Protein AF-A0A925U9H3-F1 (afdb_monomer)

Nearest PDB structures (foldseek):
  5mu3-assembly1_B  TM=4.995E-01  e=1.498E-01  Kluyveromyces lactis NRRL Y-1140
  3zxu-assembly2_D  TM=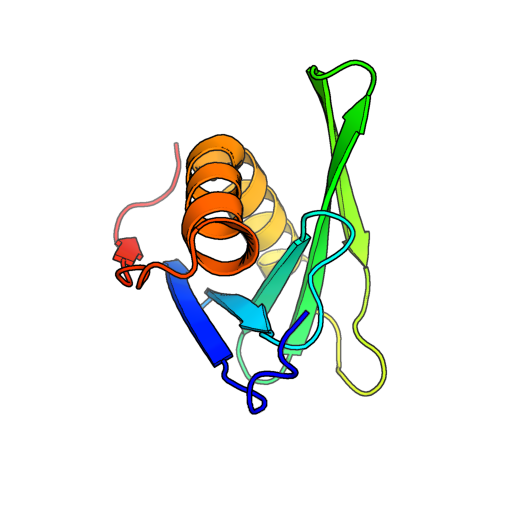4.548E-01  e=7.760E-01  Kluyveromyces lactis NRRL Y-1140
  2vea-assembly1_A-2  TM=4.933E-01  e=2.057E+00  Synechocystis sp. PCC 6803
  3zq5-assembly1_A-2  TM=4.295E-01  e=2.624E+00  Synechocystis sp. PCC 6803
  8jmy-assembly1_B  TM=1.958E-01  e=3.558E+00  Mycobacterium tuberculosis

Structure (mmCIF, N/CA/C/O backbone):
data_AF-A0A925U9H3-F1
#
_entry.id   AF-A0A925U9H3-F1
#
loop_
_atom_site.group_PDB
_atom_site.id
_atom_site.type_symbol
_atom_site.label_atom_id
_atom_site.label_alt_id
_atom_site.label_comp_id
_atom_site.label_asym_id
_atom_site.label_entity_id
_atom_site.label_seq_id
_atom_site.pdbx_PDB_ins_code
_atom_site.Cartn_x
_atom_site.Cartn_y
_atom_site.Cartn_z
_atom_site.occupancy
_atom_site.B_iso_or_equiv
_atom_site.auth_seq_id
_atom_site.auth_comp_id
_atom_site.auth_asym_id
_atom_site.auth_atom_id
_atom_site.pdbx_PDB_model_num
ATOM 1 N N . MET A 1 1 ? -1.424 5.051 -24.061 1.00 51.09 1 MET A N 1
ATOM 2 C CA . MET A 1 1 ? -2.181 4.506 -22.912 1.00 51.09 1 MET A CA 1
ATOM 3 C C . MET A 1 1 ? -3.629 4.943 -23.043 1.00 51.09 1 MET A C 1
ATOM 5 O O . MET A 1 1 ? -3.858 6.130 -23.233 1.00 51.09 1 MET A O 1
ATOM 9 N N . GLN A 1 2 ? -4.592 4.017 -23.007 1.00 49.00 2 GLN A N 1
ATOM 10 C CA . GLN A 1 2 ? -6.014 4.377 -22.974 1.00 49.00 2 GLN A CA 1
ATOM 11 C C . GLN A 1 2 ? -6.346 5.004 -21.619 1.00 49.00 2 GLN A C 1
ATOM 13 O O . GLN A 1 2 ? -6.062 4.419 -20.575 1.00 49.00 2 GLN A O 1
ATOM 18 N N . GLN A 1 3 ? -6.935 6.195 -21.653 1.00 46.34 3 GLN A N 1
ATOM 19 C CA . GLN A 1 3 ? -7.444 6.890 -20.480 1.00 46.34 3 GLN A CA 1
ATOM 20 C C . GLN A 1 3 ? -8.677 6.112 -19.995 1.00 46.34 3 GLN A C 1
ATOM 22 O O . GLN A 1 3 ? -9.741 6.183 -20.604 1.00 46.34 3 GLN A O 1
ATOM 27 N N . ARG A 1 4 ? -8.505 5.262 -18.975 1.00 58.41 4 ARG A N 1
ATOM 28 C CA . ARG A 1 4 ? -9.622 4.540 -18.349 1.00 58.41 4 ARG A CA 1
ATOM 29 C C . ARG A 1 4 ? -10.442 5.533 -17.531 1.00 58.41 4 ARG A C 1
ATOM 31 O O . ARG A 1 4 ? -9.865 6.419 -16.900 1.00 58.41 4 ARG A O 1
ATOM 38 N N . GLU A 1 5 ? -11.762 5.362 -17.496 1.00 57.50 5 GLU A N 1
ATOM 39 C CA . GLU A 1 5 ? -12.594 6.097 -16.543 1.00 57.50 5 GLU A CA 1
ATOM 40 C C . GLU A 1 5 ? -12.078 5.888 -15.109 1.00 57.50 5 GLU A C 1
ATOM 42 O O . GLU A 1 5 ? -11.532 4.828 -14.770 1.00 57.50 5 GLU A O 1
ATOM 47 N N . SER A 1 6 ? -12.217 6.921 -14.276 1.00 63.66 6 SER A N 1
ATOM 48 C CA . SER A 1 6 ? -11.796 6.909 -12.875 1.00 63.66 6 SER A CA 1
ATOM 49 C C . SER A 1 6 ? -12.534 5.803 -12.119 1.00 63.66 6 SER A C 1
ATOM 51 O O . SER A 1 6 ? -13.684 5.967 -11.716 1.00 63.66 6 SER A O 1
ATOM 53 N N . ARG A 1 7 ? -11.868 4.665 -11.919 1.00 73.69 7 ARG A N 1
ATOM 54 C CA . ARG A 1 7 ? -12.389 3.495 -11.216 1.00 73.69 7 ARG A CA 1
ATOM 55 C C . ARG A 1 7 ? -11.536 3.252 -9.983 1.00 73.69 7 ARG A C 1
ATOM 57 O O . ARG A 1 7 ? -10.307 3.260 -10.043 1.00 73.69 7 ARG A O 1
ATOM 64 N N . LEU A 1 8 ? -12.220 3.022 -8.869 1.00 79.38 8 LEU A N 1
ATOM 65 C CA . LEU A 1 8 ? -11.614 2.547 -7.634 1.00 79.38 8 LEU A CA 1
ATOM 66 C C . LEU A 1 8 ? -11.543 1.028 -7.695 1.00 79.38 8 LEU A C 1
ATOM 68 O O . LEU A 1 8 ? -12.571 0.372 -7.874 1.00 79.38 8 LEU A O 1
ATOM 72 N N . LEU A 1 9 ? -10.348 0.474 -7.527 1.00 85.06 9 LEU A N 1
ATOM 73 C CA . LEU A 1 9 ? -10.163 -0.966 -7.397 1.00 85.06 9 LEU A CA 1
ATOM 74 C C . LEU A 1 9 ? -9.713 -1.277 -5.974 1.00 85.06 9 LEU A C 1
ATOM 76 O O . LEU A 1 9 ? -8.520 -1.267 -5.686 1.00 85.06 9 LEU A O 1
ATOM 80 N N . ALA A 1 10 ? -10.675 -1.520 -5.083 1.00 88.06 10 ALA A N 1
ATOM 81 C CA . ALA A 1 10 ? -10.392 -2.063 -3.761 1.00 88.06 10 ALA A CA 1
ATOM 82 C C . ALA A 1 10 ? -10.132 -3.563 -3.886 1.00 88.06 10 ALA A C 1
ATOM 84 O O . ALA A 1 10 ? -10.985 -4.295 -4.386 1.00 88.06 10 ALA A O 1
ATOM 85 N N . PHE A 1 11 ? -8.959 -4.007 -3.447 1.00 87.12 11 PHE A N 1
ATOM 86 C CA . PHE A 1 11 ? -8.536 -5.396 -3.626 1.00 87.12 11 PHE A CA 1
ATOM 87 C C . PHE A 1 11 ? -8.115 -6.078 -2.322 1.00 87.12 11 PHE A C 1
ATOM 89 O O . PHE A 1 11 ? -7.958 -7.295 -2.307 1.00 87.12 11 PHE A O 1
ATOM 96 N N . LEU A 1 12 ? -7.949 -5.329 -1.228 1.00 87.38 12 LEU A N 1
ATOM 97 C CA . LEU A 1 12 ? -7.643 -5.891 0.084 1.00 87.38 12 LEU A CA 1
ATOM 98 C C . LEU A 1 12 ? -8.321 -5.077 1.188 1.00 87.38 12 LEU A C 1
ATOM 100 O O . LEU A 1 12 ? -8.336 -3.846 1.144 1.00 87.38 12 LEU A O 1
ATOM 104 N N . SER A 1 13 ? -8.870 -5.751 2.197 1.00 87.25 13 SER A N 1
ATOM 105 C CA . SER A 1 13 ? -9.340 -5.104 3.427 1.00 87.25 13 SER A CA 1
ATOM 106 C C . SER A 1 13 ? -8.779 -5.778 4.676 1.00 87.25 13 SER A C 1
ATOM 108 O O . SER A 1 13 ? -8.667 -6.999 4.730 1.00 87.25 13 SER A O 1
ATOM 110 N N . TYR A 1 14 ? -8.427 -4.975 5.682 1.00 89.56 14 TYR A N 1
ATOM 111 C CA . TYR A 1 14 ? -7.843 -5.424 6.947 1.00 89.56 14 TYR A CA 1
ATOM 112 C C . TYR A 1 14 ? -8.416 -4.608 8.110 1.00 89.56 14 TYR A C 1
ATOM 114 O O . TYR A 1 14 ? -8.096 -3.431 8.267 1.00 89.56 14 TYR A O 1
ATOM 122 N N . PHE A 1 15 ? -9.292 -5.209 8.923 1.00 87.81 15 PHE A N 1
ATOM 123 C CA . PHE A 1 15 ? -9.936 -4.547 10.076 1.00 87.81 15 PHE A CA 1
ATOM 124 C C . PHE A 1 15 ? -10.522 -3.150 9.757 1.00 87.81 15 PHE A C 1
ATOM 126 O O . PHE A 1 15 ? -10.374 -2.203 10.528 1.00 87.81 15 PHE A O 1
ATOM 133 N N . GLY A 1 16 ? -11.183 -3.014 8.602 1.00 90.50 16 GLY A N 1
ATOM 134 C CA . GLY A 1 16 ? -11.799 -1.764 8.138 1.00 90.50 16 GLY A CA 1
ATOM 135 C C . GLY A 1 16 ? -10.869 -0.825 7.364 1.00 90.50 16 GLY A C 1
ATOM 136 O O . GLY A 1 16 ? -11.353 0.138 6.772 1.00 90.50 16 GLY A O 1
ATOM 137 N N . LEU A 1 17 ? -9.560 -1.097 7.328 1.00 94.31 17 LEU A N 1
ATOM 138 C CA . LEU A 1 17 ? -8.630 -0.438 6.413 1.00 94.31 17 LEU A CA 1
ATOM 139 C C . LEU A 1 17 ? -8.805 -1.039 5.017 1.00 94.31 17 LEU A C 1
ATOM 141 O O . LEU A 1 17 ? -8.665 -2.249 4.847 1.00 94.31 17 LEU A O 1
ATOM 145 N N . ILE A 1 18 ? -9.107 -0.204 4.029 1.00 95.50 18 ILE A N 1
ATOM 146 C CA . ILE A 1 18 ? -9.317 -0.608 2.637 1.00 95.50 18 ILE A CA 1
ATOM 147 C C . ILE A 1 18 ? -8.090 -0.206 1.824 1.00 95.50 18 ILE A C 1
ATOM 149 O O . ILE A 1 18 ? -7.719 0.966 1.826 1.00 95.50 18 ILE A O 1
ATOM 153 N N . ILE A 1 19 ? -7.496 -1.164 1.115 1.00 95.88 19 ILE A N 1
ATOM 154 C CA . ILE A 1 19 ? -6.369 -0.957 0.204 1.00 95.88 19 ILE A CA 1
ATOM 155 C C . ILE A 1 19 ? -6.878 -0.983 -1.233 1.00 95.88 19 ILE A C 1
ATOM 157 O O . ILE A 1 19 ? -7.610 -1.899 -1.630 1.00 95.88 19 ILE A O 1
ATOM 161 N N . LEU A 1 20 ? -6.513 0.038 -2.007 1.00 95.06 20 LEU A N 1
ATOM 162 C CA . LEU A 1 20 ? -7.025 0.211 -3.360 1.00 95.06 20 LEU A CA 1
ATOM 163 C C . LEU A 1 20 ? -6.047 0.898 -4.314 1.00 95.06 20 LEU A C 1
ATOM 165 O O . LEU A 1 20 ? -5.145 1.622 -3.890 1.00 95.06 20 LEU A O 1
ATOM 169 N N . PHE A 1 21 ? -6.300 0.710 -5.608 1.00 93.94 21 PHE A N 1
ATOM 170 C CA . PHE A 1 21 ? -5.712 1.494 -6.693 1.00 93.94 21 PHE A CA 1
ATOM 171 C C . PHE A 1 21 ? -6.704 2.537 -7.216 1.00 93.94 21 PHE A C 1
ATOM 173 O O . PHE A 1 21 ? -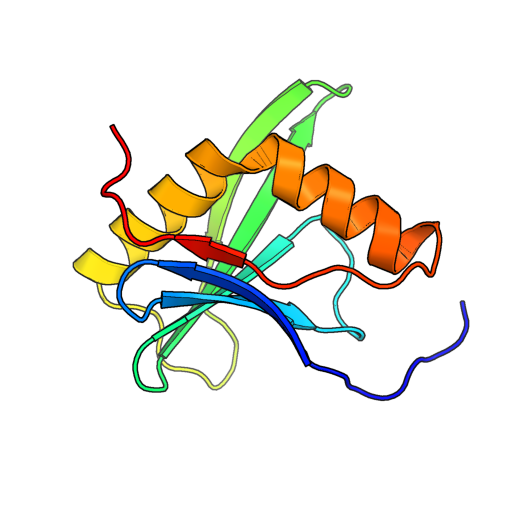7.907 2.265 -7.327 1.00 93.94 21 PHE A O 1
ATOM 180 N N . TYR A 1 22 ? -6.186 3.700 -7.604 1.00 92.19 22 TYR A N 1
ATOM 181 C CA . TYR A 1 22 ? -6.893 4.632 -8.477 1.00 92.19 22 TYR A CA 1
ATOM 182 C C . TYR A 1 22 ? -6.459 4.387 -9.919 1.00 92.19 22 TYR A C 1
ATOM 184 O O . TYR A 1 22 ? -5.275 4.441 -10.223 1.00 92.19 22 TYR A O 1
ATOM 192 N N . SER A 1 23 ? -7.396 4.139 -10.837 1.00 87.19 23 SER A N 1
ATOM 193 C CA . SER A 1 23 ? -7.045 3.839 -12.236 1.00 87.19 23 SER A CA 1
ATOM 194 C C . SER A 1 23 ? -6.289 4.961 -12.962 1.00 87.19 23 SER A C 1
ATOM 196 O O . SER A 1 23 ? -5.612 4.691 -13.952 1.00 87.19 23 SER A O 1
ATOM 198 N N . ASN A 1 24 ? -6.401 6.203 -12.487 1.00 88.00 24 ASN A N 1
ATOM 199 C CA . ASN A 1 24 ? -5.765 7.386 -13.063 1.00 88.00 24 ASN A CA 1
ATOM 200 C C . ASN A 1 24 ? -4.422 7.762 -12.404 1.00 88.00 24 ASN A C 1
ATOM 202 O O . ASN A 1 24 ? -3.760 8.672 -12.898 1.00 88.00 24 ASN A O 1
ATOM 206 N N . GLU A 1 25 ? -4.001 7.077 -11.337 1.00 86.81 25 GLU A N 1
ATOM 207 C CA . GLU A 1 25 ? -2.709 7.271 -10.663 1.00 86.81 25 GLU A CA 1
ATOM 208 C C . GLU A 1 25 ? -1.999 5.914 -10.621 1.00 86.81 25 GLU A C 1
ATOM 210 O O . GLU A 1 25 ? -2.433 5.000 -9.928 1.00 86.81 25 GLU A O 1
ATOM 215 N N . HIS A 1 26 ? -0.928 5.751 -11.399 1.00 84.25 26 HIS A N 1
ATOM 216 C CA . HIS A 1 26 ? -0.288 4.440 -11.563 1.00 84.25 26 HIS A CA 1
ATOM 217 C C . HIS A 1 26 ? 1.222 4.453 -11.332 1.00 84.25 26 HIS A C 1
ATOM 219 O O . HIS A 1 26 ? 1.749 3.433 -10.906 1.00 84.25 26 HIS A O 1
ATOM 225 N N . GLU A 1 27 ? 1.904 5.582 -11.536 1.00 86.31 27 GLU A N 1
ATOM 226 C CA . GLU A 1 27 ? 3.351 5.710 -11.339 1.00 86.31 27 GLU A CA 1
ATOM 227 C C . GLU A 1 27 ? 3.681 6.684 -10.194 1.00 86.31 27 GLU A C 1
ATOM 229 O O . GLU A 1 27 ? 3.057 7.748 -10.116 1.00 86.31 27 GLU A O 1
ATOM 234 N N . PRO A 1 28 ? 4.657 6.363 -9.317 1.00 92.06 28 PRO A N 1
ATOM 235 C CA . PRO A 1 28 ? 5.351 5.069 -9.176 1.00 92.06 28 PRO A CA 1
ATOM 236 C C . PRO A 1 28 ? 4.406 3.971 -8.641 1.00 92.06 28 PRO A C 1
ATOM 238 O O . PRO A 1 28 ? 3.225 4.230 -8.438 1.00 92.06 28 PRO A O 1
ATOM 241 N N . ILE A 1 29 ? 4.890 2.748 -8.388 1.00 95.75 29 ILE A N 1
ATOM 242 C CA . ILE A 1 29 ? 4.061 1.686 -7.785 1.00 95.75 29 ILE A CA 1
ATOM 243 C C . ILE A 1 29 ? 3.568 2.150 -6.409 1.00 95.75 29 ILE A C 1
ATOM 245 O O . ILE A 1 29 ? 4.364 2.380 -5.498 1.00 95.75 29 ILE A O 1
ATOM 249 N N . HIS A 1 30 ? 2.253 2.273 -6.240 1.00 97.12 30 HIS A N 1
ATOM 250 C CA . HIS A 1 30 ? 1.664 2.706 -4.979 1.00 97.12 30 HIS A CA 1
ATOM 251 C C . HIS A 1 30 ? 0.250 2.163 -4.775 1.00 97.12 30 HIS A C 1
ATOM 253 O O . HIS A 1 30 ? -0.416 1.705 -5.706 1.00 97.12 30 HIS A O 1
ATOM 259 N N . VAL A 1 31 ? -0.207 2.248 -3.529 1.00 97.12 31 VAL A N 1
ATOM 260 C CA . VAL A 1 31 ? -1.580 1.951 -3.109 1.00 97.12 31 VAL A CA 1
ATOM 261 C C . VAL A 1 31 ? -2.096 3.041 -2.184 1.00 97.12 31 VAL A C 1
ATOM 263 O O . VAL A 1 31 ? -1.324 3.733 -1.518 1.00 97.12 31 VAL A O 1
ATOM 266 N N . HIS A 1 32 ? -3.416 3.155 -2.097 1.00 97.75 32 HIS A N 1
ATOM 267 C CA . HIS A 1 32 ? -4.085 4.040 -1.149 1.00 97.75 32 HIS A CA 1
ATOM 268 C C . HIS A 1 32 ? -4.732 3.233 -0.033 1.00 97.75 32 HIS A C 1
ATOM 270 O O . HIS A 1 32 ? -5.386 2.221 -0.289 1.00 97.75 32 HIS A O 1
AT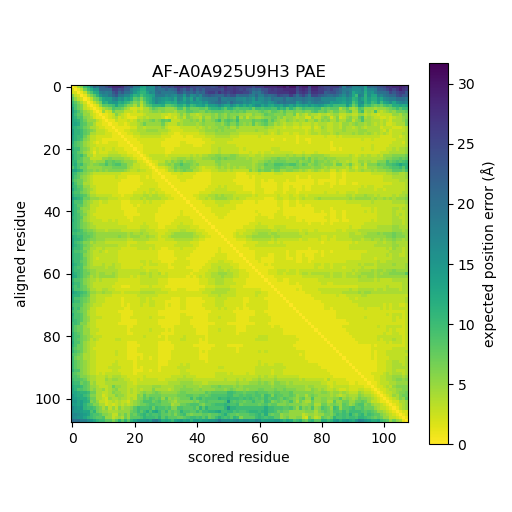OM 276 N N . GLY A 1 33 ? -4.545 3.692 1.203 1.00 97.56 33 GLY A N 1
ATOM 277 C CA . GLY A 1 33 ? -5.156 3.134 2.402 1.00 97.56 33 GLY A CA 1
ATOM 278 C C . GLY A 1 33 ? -6.262 4.051 2.905 1.00 97.56 33 GLY A C 1
ATOM 279 O O . GLY A 1 33 ? -5.983 5.181 3.306 1.00 97.56 33 GLY A O 1
ATOM 280 N N . LYS A 1 34 ? -7.508 3.567 2.917 1.00 97.44 34 LYS A N 1
ATOM 281 C CA . LYS A 1 34 ? -8.682 4.307 3.401 1.00 97.44 34 LYS A CA 1
ATOM 282 C C . LYS A 1 34 ? -9.227 3.732 4.696 1.00 97.44 34 LYS A C 1
ATOM 284 O O . LYS A 1 34 ? -9.455 2.530 4.798 1.00 97.44 34 LYS A O 1
ATOM 289 N N . TYR A 1 35 ? -9.518 4.606 5.654 1.00 96.56 35 TYR A N 1
ATOM 290 C CA . TYR A 1 35 ? -10.192 4.242 6.899 1.00 96.56 35 TYR A CA 1
ATOM 291 C C . TYR A 1 35 ? -11.047 5.408 7.398 1.00 96.56 35 TYR A C 1
ATOM 293 O O . TYR A 1 35 ? -10.530 6.497 7.628 1.00 96.56 35 TYR A O 1
ATOM 301 N N . GLN A 1 36 ? -12.356 5.189 7.569 1.00 94.94 36 GLN A N 1
ATOM 302 C CA . GLN A 1 36 ? -13.297 6.184 8.118 1.00 94.94 36 GLN A CA 1
ATOM 303 C C . GLN A 1 36 ? -13.165 7.592 7.490 1.00 94.94 36 GLN A C 1
ATOM 305 O O . GLN A 1 36 ? -13.095 8.600 8.187 1.00 94.94 36 GLN A O 1
ATOM 310 N N . GLY A 1 37 ? -13.083 7.664 6.158 1.00 94.31 37 GLY A N 1
ATOM 311 C CA . GLY A 1 37 ? -12.975 8.931 5.419 1.00 94.31 37 GLY A CA 1
ATOM 312 C C . GLY A 1 37 ? -11.580 9.572 5.399 1.00 94.31 37 GLY A C 1
ATOM 313 O O . GLY A 1 37 ? -11.393 10.573 4.708 1.00 94.31 37 GLY A O 1
ATOM 314 N N . LYS A 1 38 ? -10.603 8.991 6.104 1.00 97.69 38 LYS A N 1
ATOM 315 C CA . LYS A 1 38 ? -9.181 9.353 6.035 1.00 97.69 38 LYS A CA 1
ATOM 316 C C . LYS A 1 38 ? -8.458 8.515 4.989 1.00 97.69 38 LYS A C 1
ATOM 318 O O . LYS A 1 38 ? -8.874 7.389 4.701 1.00 97.69 38 LYS A O 1
ATOM 323 N N . GLU A 1 39 ? -7.374 9.058 4.452 1.00 98.06 39 GLU A N 1
ATOM 324 C CA . GLU A 1 39 ? -6.629 8.456 3.354 1.00 98.06 39 GLU A CA 1
ATOM 325 C C . GLU A 1 39 ? -5.145 8.838 3.383 1.00 98.06 39 GLU A C 1
ATOM 327 O O . GLU A 1 39 ? -4.801 10.019 3.443 1.00 98.06 39 GLU A O 1
ATOM 332 N N . SER A 1 40 ? -4.281 7.827 3.296 1.00 98.38 40 SER A N 1
ATOM 333 C CA . SER A 1 40 ? -2.838 7.985 3.078 1.00 98.38 40 SER A CA 1
ATOM 334 C C . SER A 1 40 ? -2.411 7.144 1.873 1.00 98.38 40 SER A C 1
ATOM 336 O O . SER A 1 40 ? -3.024 6.115 1.575 1.00 98.38 40 SER A O 1
ATOM 338 N N . LYS A 1 41 ? -1.334 7.555 1.201 1.00 97.94 41 LYS A N 1
ATOM 339 C CA . LYS A 1 41 ? -0.726 6.835 0.076 1.00 97.94 41 LYS A CA 1
ATOM 340 C C . LYS A 1 41 ? 0.550 6.132 0.530 1.00 97.94 41 LYS A C 1
ATOM 342 O O . LYS A 1 41 ? 1.334 6.721 1.269 1.00 97.94 41 LYS A O 1
ATOM 347 N N . ALA A 1 42 ? 0.756 4.897 0.080 1.00 98.25 42 ALA A N 1
ATOM 348 C CA . ALA A 1 42 ? 1.990 4.142 0.274 1.00 98.25 42 ALA A CA 1
ATOM 349 C C . ALA A 1 42 ? 2.664 3.891 -1.074 1.00 98.25 42 ALA A C 1
ATOM 351 O O . ALA A 1 42 ? 2.122 3.163 -1.904 1.00 98.25 42 ALA A O 1
ATOM 352 N N . GLU A 1 43 ? 3.841 4.473 -1.274 1.00 98.06 43 GLU A N 1
ATOM 353 C CA . GLU A 1 43 ? 4.688 4.242 -2.445 1.00 98.06 43 GLU A CA 1
ATOM 354 C C . GLU A 1 43 ? 5.681 3.120 -2.134 1.00 98.06 43 GLU A C 1
ATOM 356 O O . GLU A 1 43 ? 6.361 3.163 -1.106 1.00 98.06 43 GLU A O 1
ATOM 361 N N . ILE A 1 44 ? 5.751 2.114 -3.008 1.00 97.81 44 ILE A N 1
ATOM 362 C CA . ILE A 1 44 ? 6.669 0.977 -2.899 1.00 97.81 44 ILE A CA 1
ATOM 363 C C . ILE A 1 44 ? 7.849 1.250 -3.827 1.00 97.81 44 ILE A C 1
ATOM 365 O O . ILE A 1 44 ? 7.697 1.287 -5.049 1.00 97.81 44 ILE A O 1
ATOM 369 N N . ILE A 1 45 ? 9.025 1.455 -3.244 1.00 96.81 45 ILE A N 1
ATOM 370 C CA . ILE A 1 45 ? 10.211 1.896 -3.976 1.00 96.81 45 ILE A CA 1
ATOM 371 C C . ILE A 1 45 ? 11.140 0.709 -4.195 1.00 96.81 45 ILE A C 1
ATOM 373 O O . ILE A 1 45 ? 11.473 -0.018 -3.256 1.00 96.81 45 ILE A O 1
ATOM 377 N N . PHE A 1 46 ? 11.575 0.553 -5.443 1.00 95.31 46 PHE A N 1
ATOM 378 C CA . PHE A 1 46 ? 12.574 -0.422 -5.856 1.00 95.31 46 PHE A CA 1
ATOM 379 C C . PHE A 1 46 ? 13.798 0.294 -6.430 1.00 95.31 46 PHE A C 1
ATOM 381 O O . PHE A 1 46 ? 13.662 1.278 -7.156 1.00 95.31 46 PHE A O 1
ATOM 388 N N . GLU A 1 47 ? 14.987 -0.225 -6.140 1.00 95.44 47 GLU A N 1
ATOM 389 C CA . GLU A 1 47 ? 16.261 0.226 -6.707 1.00 95.44 47 GLU A CA 1
ATOM 390 C C . GLU A 1 47 ? 16.984 -0.994 -7.285 1.00 95.44 47 GLU A C 1
ATOM 392 O O . GLU A 1 47 ? 17.099 -2.015 -6.618 1.00 95.44 47 GLU A O 1
ATOM 397 N N . ALA A 1 48 ? 17.423 -0.920 -8.547 1.00 95.06 48 ALA A N 1
ATOM 398 C CA . ALA A 1 48 ? 18.056 -2.043 -9.257 1.00 95.06 48 ALA A CA 1
ATOM 399 C C . ALA A 1 48 ? 17.240 -3.361 -9.244 1.00 95.06 48 ALA A C 1
ATOM 401 O O . ALA A 1 48 ? 17.802 -4.449 -9.309 1.00 95.06 48 ALA A O 1
ATOM 402 N N . GLY A 1 49 ? 15.907 -3.263 -9.186 1.00 91.12 49 GLY A N 1
ATOM 403 C CA . GLY A 1 49 ? 15.005 -4.419 -9.121 1.00 91.12 49 GLY A CA 1
ATOM 404 C C . GLY A 1 49 ? 14.798 -4.986 -7.713 1.00 91.12 49 GLY A C 1
ATOM 405 O O . GLY A 1 49 ? 13.975 -5.882 -7.544 1.00 91.12 49 GLY A O 1
ATOM 406 N N . GLU A 1 50 ? 15.473 -4.443 -6.699 1.00 95.06 50 GLU A N 1
ATOM 407 C CA . GLU A 1 50 ? 15.347 -4.873 -5.308 1.00 95.06 50 GLU A CA 1
ATOM 408 C C . GLU A 1 50 ? 14.476 -3.918 -4.495 1.00 95.06 50 GLU A C 1
ATOM 410 O O . GLU A 1 50 ? 14.435 -2.710 -4.740 1.00 95.06 50 GLU A O 1
ATOM 415 N N . PHE A 1 51 ? 13.753 -4.465 -3.515 1.00 96.06 51 PHE A N 1
ATOM 416 C CA . PHE A 1 51 ? 12.938 -3.662 -2.611 1.00 96.06 51 PHE A CA 1
ATOM 417 C C . PHE A 1 51 ? 13.823 -2.733 -1.776 1.00 96.06 51 PHE A C 1
ATOM 419 O O . PHE A 1 51 ? 14.724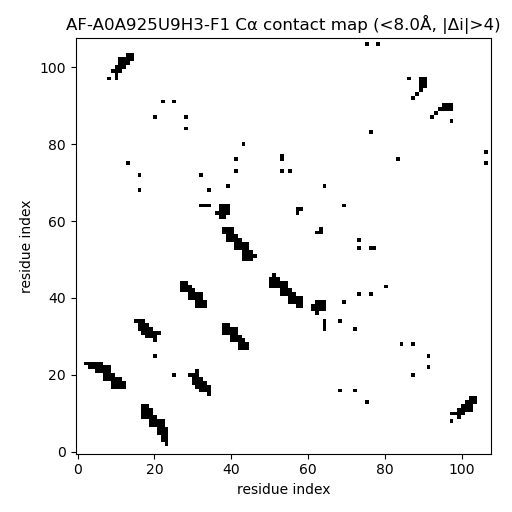 -3.194 -1.077 1.00 96.06 51 PHE A O 1
ATOM 426 N N . LYS A 1 52 ? 13.518 -1.433 -1.804 1.00 97.06 52 LYS A N 1
ATOM 427 C CA . LYS A 1 52 ? 14.234 -0.420 -1.030 1.00 97.06 52 LYS A CA 1
ATOM 428 C C . LYS A 1 52 ? 13.480 -0.036 0.234 1.00 97.06 52 LYS A C 1
ATOM 430 O O . LYS A 1 52 ? 14.001 -0.177 1.337 1.00 97.06 52 LYS A O 1
ATOM 435 N N . GLU A 1 53 ? 12.271 0.495 0.073 1.00 97.50 53 GLU A N 1
ATOM 436 C CA . GLU A 1 53 ? 11.463 1.002 1.181 1.00 97.50 53 GLU A CA 1
ATOM 437 C C . GLU A 1 53 ? 9.996 1.223 0.787 1.00 97.50 53 GLU A C 1
ATOM 439 O O . GLU A 1 53 ? 9.626 1.181 -0.389 1.00 97.50 53 GLU A O 1
ATOM 444 N N . ILE A 1 54 ? 9.165 1.503 1.795 1.00 98.00 54 ILE A N 1
ATOM 445 C CA . ILE A 1 54 ? 7.809 2.032 1.624 1.00 98.00 54 ILE A CA 1
ATOM 446 C C . ILE A 1 54 ? 7.750 3.434 2.221 1.00 98.00 54 ILE A C 1
ATOM 448 O O . ILE A 1 54 ? 8.004 3.610 3.418 1.00 98.00 54 ILE A O 1
ATOM 452 N N . ARG A 1 55 ? 7.357 4.416 1.404 1.00 97.94 55 ARG A N 1
ATOM 453 C CA . ARG A 1 55 ? 7.126 5.799 1.842 1.00 97.94 55 ARG A CA 1
ATOM 454 C C . ARG A 1 55 ? 5.633 6.059 1.973 1.00 97.94 55 ARG A C 1
ATOM 456 O O . ARG A 1 55 ? 4.882 5.911 1.012 1.00 97.94 55 ARG A O 1
ATOM 463 N N . ILE A 1 56 ? 5.211 6.456 3.172 1.00 98.12 56 ILE A N 1
ATOM 464 C CA . ILE A 1 56 ? 3.837 6.885 3.428 1.00 98.12 56 ILE A CA 1
ATOM 465 C C . ILE A 1 56 ? 3.754 8.404 3.271 1.00 98.12 56 ILE A C 1
ATOM 467 O O . ILE A 1 56 ? 4.607 9.130 3.778 1.00 98.12 56 ILE A O 1
ATOM 471 N N . SER A 1 57 ? 2.729 8.883 2.573 1.00 97.50 57 SER A N 1
ATOM 472 C CA . SER A 1 57 ? 2.472 10.308 2.362 1.00 97.50 57 SER A CA 1
ATOM 473 C C . SER A 1 57 ? 0.982 10.636 2.474 1.00 97.50 57 SER A C 1
ATOM 475 O O . SER A 1 57 ? 0.114 9.766 2.360 1.00 97.50 57 SER A O 1
ATOM 477 N N . SER A 1 58 ? 0.676 11.910 2.720 1.00 97.12 58 SER A N 1
ATOM 478 C CA . SER A 1 58 ? -0.697 12.411 2.726 1.00 97.12 58 SER A CA 1
ATOM 479 C C . SER A 1 58 ? -1.229 12.593 1.303 1.00 97.12 58 SER A C 1
ATOM 481 O O . SER A 1 58 ? -0.491 12.906 0.368 1.00 97.12 58 SER A O 1
ATOM 483 N N . VAL A 1 59 ? -2.543 12.428 1.139 1.00 96.19 59 VAL A N 1
ATOM 484 C CA . VAL A 1 59 ? -3.230 12.669 -0.135 1.00 96.19 59 VAL A CA 1
ATOM 485 C C . VAL A 1 59 ? -3.830 14.074 -0.137 1.00 96.19 59 VAL A C 1
ATOM 487 O O . VAL A 1 59 ? -4.511 14.480 0.807 1.00 96.19 59 VAL A O 1
ATOM 490 N N . LYS A 1 60 ? -3.591 14.843 -1.207 1.00 94.25 60 LYS A N 1
ATOM 491 C CA . LYS A 1 60 ? -4.089 16.222 -1.331 1.00 94.25 60 LYS A CA 1
ATOM 492 C C . LYS A 1 60 ? -5.614 16.264 -1.189 1.00 94.25 60 LYS A C 1
ATOM 494 O O . LYS A 1 60 ? -6.335 15.571 -1.898 1.00 94.25 60 LYS A O 1
ATOM 499 N N . GLY A 1 61 ? -6.104 17.123 -0.295 1.00 95.75 61 GLY A N 1
ATOM 500 C CA . GLY A 1 61 ? -7.540 17.285 -0.046 1.00 95.75 61 GLY A CA 1
ATOM 501 C C . GLY A 1 61 ? -8.165 16.187 0.822 1.00 95.75 61 GLY A C 1
ATOM 502 O O . GLY A 1 61 ? -9.389 16.138 0.936 1.00 95.75 61 GLY A O 1
ATOM 503 N N . LYS A 1 62 ? -7.356 15.318 1.441 1.00 96.00 62 LYS A N 1
ATOM 504 C CA . LYS A 1 62 ? -7.802 14.293 2.390 1.00 96.00 62 LYS A CA 1
ATOM 505 C C . LYS A 1 62 ? -7.107 14.464 3.735 1.00 96.00 62 LYS A C 1
ATOM 507 O O . LYS A 1 62 ? -5.968 14.920 3.808 1.00 96.00 62 LYS A O 1
ATOM 512 N N . LEU A 1 63 ? -7.802 14.078 4.802 1.00 97.75 63 LEU A N 1
ATOM 513 C CA . LEU A 1 63 ? -7.164 13.904 6.103 1.00 97.75 63 LEU A CA 1
ATOM 514 C C . LEU A 1 63 ? -6.327 12.618 6.067 1.00 97.75 63 LEU A C 1
ATOM 516 O O . LEU A 1 63 ? -6.860 11.594 5.633 1.00 97.75 63 LEU A O 1
ATOM 520 N N . PRO A 1 64 ? -5.065 12.640 6.529 1.00 97.94 64 PRO A N 1
ATOM 521 C CA . PRO A 1 64 ? -4.244 11.438 6.590 1.00 97.94 64 PRO A CA 1
ATOM 522 C C . PRO A 1 64 ? -4.806 10.445 7.610 1.00 97.94 64 PRO A C 1
ATOM 524 O O . PRO A 1 64 ? -5.561 10.814 8.519 1.00 97.94 64 PRO A O 1
ATOM 527 N N . LEU A 1 65 ? -4.423 9.176 7.469 1.00 98.19 65 LEU A N 1
ATOM 528 C CA . LEU A 1 65 ? -4.662 8.168 8.500 1.00 98.19 65 LEU A CA 1
ATOM 529 C C . LEU A 1 65 ? -4.056 8.628 9.838 1.00 98.19 65 LEU A C 1
ATOM 531 O O . LEU A 1 65 ? -3.043 9.318 9.881 1.00 98.19 65 LEU A O 1
ATOM 535 N N . ASP A 1 66 ? -4.688 8.257 10.954 1.00 96.75 66 ASP A N 1
ATOM 536 C CA . ASP A 1 66 ? -4.063 8.475 12.264 1.00 96.75 66 ASP A CA 1
ATOM 537 C C . ASP A 1 66 ? -2.896 7.505 12.495 1.00 96.75 66 ASP A C 1
ATOM 539 O O . ASP A 1 66 ? -2.782 6.474 11.836 1.00 96.75 66 ASP A O 1
ATOM 543 N N . ASN A 1 67 ? -2.064 7.800 13.495 1.00 96.25 67 ASN A N 1
ATOM 544 C CA . ASN A 1 67 ? -0.856 7.031 13.805 1.00 96.25 67 ASN A CA 1
ATOM 545 C C . ASN A 1 67 ? -1.087 5.516 13.941 1.00 96.25 67 ASN A C 1
ATOM 547 O O . ASN A 1 67 ? -0.200 4.727 13.621 1.00 96.25 67 ASN A O 1
ATOM 551 N N . LYS A 1 68 ? -2.250 5.085 14.449 1.00 95.00 68 LYS A N 1
ATOM 552 C CA . LYS A 1 68 ? -2.562 3.658 14.601 1.00 95.00 68 LYS A CA 1
ATOM 553 C C . LYS A 1 68 ? -2.840 3.029 13.238 1.00 95.00 68 LYS A C 1
ATOM 555 O O . LYS A 1 68 ? -2.276 1.983 12.918 1.00 95.00 68 LYS A O 1
ATOM 560 N N . ASN A 1 69 ? -3.707 3.658 12.453 1.00 96.06 69 ASN A N 1
ATOM 561 C CA . ASN A 1 69 ? -4.093 3.157 11.141 1.00 96.06 69 ASN A CA 1
ATOM 562 C C . ASN A 1 69 ? -2.964 3.276 10.119 1.00 96.06 69 ASN A C 1
ATOM 564 O O . ASN A 1 69 ? -2.823 2.386 9.292 1.00 96.06 69 ASN A O 1
ATOM 568 N N . GLU A 1 70 ? -2.116 4.295 10.218 1.00 97.00 70 GLU A N 1
ATOM 569 C CA . GLU A 1 70 ? -0.940 4.444 9.365 1.00 97.00 70 GLU A CA 1
ATOM 570 C C . GLU A 1 70 ? 0.094 3.339 9.619 1.00 97.00 70 GLU A C 1
ATOM 572 O O . GLU A 1 70 ? 0.591 2.729 8.674 1.00 97.00 70 GLU A O 1
ATOM 577 N N . LYS A 1 71 ? 0.354 2.992 10.888 1.00 96.12 71 LYS A N 1
ATOM 578 C CA . LYS A 1 71 ? 1.213 1.846 11.237 1.00 96.12 71 LYS A CA 1
ATOM 579 C C . LYS A 1 71 ? 0.654 0.529 10.704 1.00 96.12 71 LYS A C 1
ATOM 581 O O . LYS A 1 71 ? 1.396 -0.263 10.131 1.00 96.12 71 LYS A O 1
ATOM 586 N N . ASN A 1 72 ? -0.651 0.301 10.868 1.00 95.12 72 ASN A N 1
ATOM 587 C CA . ASN A 1 72 ? -1.308 -0.885 10.319 1.00 95.12 72 ASN A CA 1
ATOM 588 C C . ASN A 1 72 ? -1.253 -0.903 8.790 1.00 95.12 72 ASN A C 1
ATOM 590 O O . ASN A 1 72 ? -0.984 -1.947 8.208 1.00 95.12 72 ASN A O 1
ATOM 594 N N . PHE A 1 73 ? -1.473 0.244 8.148 1.00 97.25 73 PHE A N 1
ATO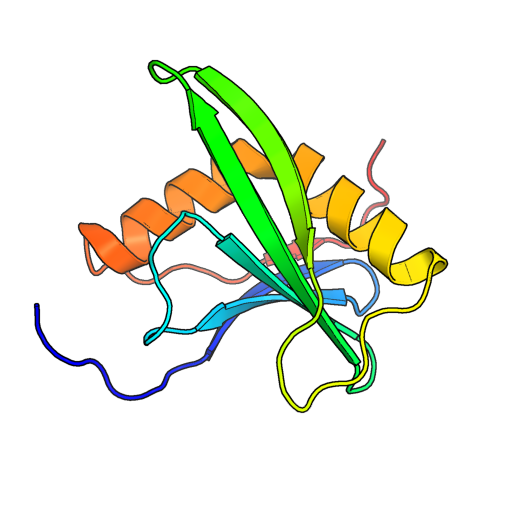M 595 C CA . PHE A 1 73 ? -1.397 0.388 6.702 1.00 97.25 73 PHE A CA 1
ATOM 596 C C . PHE A 1 73 ? -0.008 0.044 6.189 1.00 97.25 73 PHE A C 1
ATOM 598 O O . PHE A 1 73 ? 0.113 -0.825 5.332 1.00 97.25 73 PHE A O 1
ATOM 605 N N . LYS A 1 74 ? 1.038 0.627 6.780 1.00 97.38 74 LYS A N 1
ATOM 606 C CA . LYS A 1 74 ? 2.417 0.299 6.427 1.00 97.38 74 LYS A CA 1
ATOM 607 C C . LYS A 1 74 ? 2.700 -1.196 6.592 1.00 97.38 74 LYS A C 1
ATOM 609 O O . LYS A 1 74 ? 3.205 -1.807 5.661 1.00 97.38 74 LYS A O 1
ATOM 614 N N . ARG A 1 75 ? 2.291 -1.800 7.715 1.00 95.81 75 ARG A N 1
ATOM 615 C CA . ARG A 1 75 ? 2.469 -3.241 7.969 1.00 95.81 75 ARG A CA 1
ATOM 616 C C . ARG A 1 75 ? 1.766 -4.115 6.927 1.00 95.81 75 ARG A C 1
ATOM 618 O O . ARG A 1 75 ? 2.336 -5.099 6.475 1.00 95.81 75 ARG A O 1
ATOM 625 N N . VAL A 1 76 ? 0.539 -3.763 6.541 1.00 95.81 76 VAL A N 1
ATOM 626 C CA . VAL A 1 76 ? -0.211 -4.472 5.492 1.00 95.81 76 VAL A CA 1
ATOM 627 C C . VAL A 1 76 ? 0.516 -4.366 4.152 1.00 95.81 76 VAL A C 1
ATOM 629 O O . VAL A 1 76 ? 0.686 -5.376 3.478 1.00 95.81 76 VAL A O 1
ATOM 632 N N . VAL A 1 77 ? 0.987 -3.172 3.779 1.00 96.94 77 VAL A N 1
ATOM 633 C CA . VAL A 1 77 ? 1.720 -2.968 2.519 1.00 96.94 77 VAL A CA 1
ATOM 634 C C . VAL A 1 77 ? 3.066 -3.694 2.526 1.00 96.94 77 VAL A C 1
ATOM 636 O O . VAL A 1 77 ? 3.443 -4.265 1.511 1.00 96.94 77 VAL A O 1
ATOM 639 N N . GLU A 1 78 ? 3.770 -3.724 3.659 1.00 96.38 78 GLU A N 1
ATOM 640 C CA . GLU A 1 78 ? 5.015 -4.483 3.831 1.00 96.38 78 GLU A CA 1
ATOM 641 C C . GLU A 1 78 ? 4.783 -5.990 3.679 1.00 96.38 78 GLU A C 1
ATOM 643 O O . GLU A 1 78 ? 5.493 -6.644 2.915 1.00 96.38 78 GLU A O 1
ATOM 648 N N . TYR A 1 79 ? 3.773 -6.528 4.368 1.00 95.50 79 TYR A N 1
ATOM 649 C CA . TYR A 1 79 ? 3.472 -7.959 4.378 1.00 95.50 79 TYR A CA 1
ATOM 650 C C . TYR A 1 79 ? 2.977 -8.461 3.015 1.00 95.50 79 TYR A C 1
ATOM 652 O O . TYR A 1 79 ? 3.424 -9.497 2.534 1.00 95.50 79 TYR A O 1
ATOM 660 N N . TYR A 1 80 ? 2.087 -7.708 2.361 1.00 94.81 80 TYR A N 1
ATOM 661 C CA . TYR A 1 80 ? 1.509 -8.067 1.061 1.00 94.81 80 TYR A CA 1
ATOM 662 C C . TYR A 1 80 ? 2.236 -7.433 -0.128 1.00 94.81 80 TYR A C 1
ATOM 664 O O . TYR A 1 80 ? 1.686 -7.399 -1.225 1.00 94.81 80 TYR A O 1
ATOM 672 N N . ARG A 1 81 ? 3.460 -6.920 0.052 1.00 95.56 81 ARG A N 1
ATOM 673 C CA . ARG A 1 81 ? 4.184 -6.156 -0.978 1.00 95.56 81 ARG A CA 1
ATOM 674 C C . ARG A 1 81 ? 4.206 -6.861 -2.334 1.00 95.56 81 ARG A C 1
ATOM 676 O O . ARG A 1 81 ? 3.907 -6.244 -3.350 1.00 95.56 81 ARG A O 1
ATOM 683 N N . GLU A 1 82 ? 4.570 -8.138 -2.350 1.00 94.88 82 GLU A N 1
ATOM 684 C CA . GLU A 1 82 ? 4.702 -8.911 -3.590 1.00 94.88 82 GLU A CA 1
ATOM 685 C C . GLU A 1 82 ? 3.353 -9.116 -4.280 1.00 94.88 82 GLU A C 1
ATOM 687 O O . GLU A 1 82 ? 3.239 -8.912 -5.486 1.00 94.88 82 GLU A O 1
ATOM 692 N N . ASP A 1 83 ? 2.310 -9.433 -3.513 1.00 94.94 83 ASP A N 1
ATOM 693 C CA . ASP A 1 83 ? 0.946 -9.551 -4.030 1.00 94.94 83 ASP A CA 1
ATO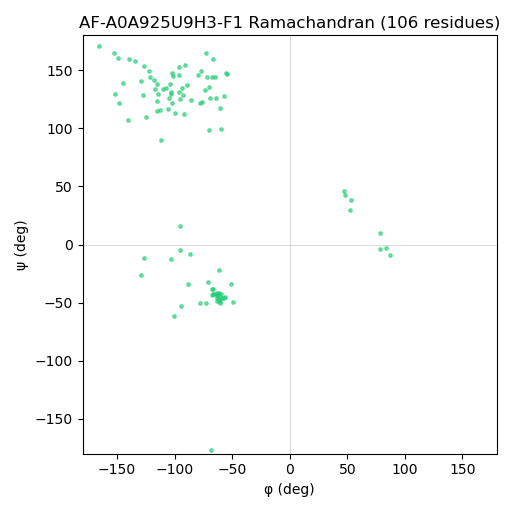M 694 C C . ASP A 1 83 ? 0.427 -8.211 -4.576 1.00 94.94 83 ASP A C 1
ATOM 696 O O . ASP A 1 83 ? -0.114 -8.155 -5.680 1.00 94.94 83 ASP A O 1
ATOM 700 N N . ILE A 1 84 ? 0.675 -7.107 -3.866 1.00 95.75 84 ILE A N 1
ATOM 701 C CA . ILE A 1 84 ? 0.332 -5.753 -4.319 1.00 95.75 84 ILE A CA 1
ATOM 702 C C . ILE A 1 84 ? 1.021 -5.439 -5.649 1.00 95.75 84 ILE A C 1
ATOM 704 O O . ILE A 1 84 ? 0.364 -4.947 -6.566 1.00 95.75 84 ILE A O 1
ATOM 708 N N . VAL A 1 85 ? 2.317 -5.733 -5.782 1.00 95.94 85 VAL A N 1
ATOM 709 C CA . VAL A 1 85 ? 3.066 -5.518 -7.030 1.00 95.94 85 VAL A CA 1
ATOM 710 C C . VAL A 1 85 ? 2.498 -6.384 -8.154 1.00 95.94 85 VAL A C 1
ATOM 712 O O . VAL A 1 85 ? 2.244 -5.877 -9.245 1.00 95.94 85 VAL A O 1
ATOM 715 N N . ASN A 1 86 ? 2.209 -7.659 -7.892 1.00 95.31 86 ASN A N 1
ATOM 716 C CA . ASN A 1 86 ? 1.608 -8.555 -8.880 1.00 95.31 86 ASN A CA 1
ATOM 717 C C . ASN A 1 86 ? 0.228 -8.064 -9.339 1.00 95.31 86 ASN A C 1
ATOM 719 O O . ASN A 1 86 ? -0.063 -8.066 -10.537 1.00 95.31 86 ASN A O 1
ATOM 723 N N . LYS A 1 87 ? -0.608 -7.583 -8.412 1.00 94.75 87 LYS A N 1
ATOM 724 C CA . LYS A 1 87 ? -1.919 -6.989 -8.711 1.00 94.75 87 LYS A CA 1
ATOM 725 C C . LYS A 1 87 ? -1.789 -5.669 -9.468 1.00 94.75 87 LYS A C 1
ATOM 727 O O . LYS A 1 87 ? -2.561 -5.432 -10.396 1.00 94.75 87 LYS A O 1
ATOM 732 N N . TRP A 1 88 ? -0.796 -4.846 -9.136 1.00 95.25 88 TRP A N 1
ATOM 733 C CA . TRP A 1 88 ? -0.478 -3.622 -9.872 1.00 95.25 88 TRP A CA 1
ATOM 734 C C . TRP A 1 88 ? -0.099 -3.950 -11.325 1.00 95.25 88 TRP A C 1
ATOM 736 O O . TRP A 1 88 ? -0.689 -3.389 -12.248 1.00 95.25 88 TRP A O 1
ATOM 746 N N . ILE A 1 89 ? 0.791 -4.929 -11.548 1.00 94.88 89 ILE A N 1
ATOM 747 C CA . ILE A 1 89 ? 1.178 -5.391 -12.893 1.00 94.88 89 ILE A CA 1
ATOM 748 C C . ILE A 1 89 ? -0.048 -5.937 -13.634 1.00 94.88 89 ILE A C 1
ATOM 750 O O . ILE A 1 89 ? -0.316 -5.547 -14.773 1.00 94.88 89 ILE A O 1
ATOM 754 N N . ALA A 1 90 ? -0.833 -6.803 -12.991 1.00 94.25 90 ALA A N 1
ATOM 755 C CA . ALA A 1 90 ? -2.035 -7.371 -13.587 1.00 94.25 90 ALA A CA 1
ATOM 756 C C . ALA A 1 90 ? -3.014 -6.282 -14.052 1.00 94.25 90 ALA A C 1
ATOM 758 O O . ALA A 1 90 ? -3.507 -6.336 -15.181 1.00 94.25 90 ALA A O 1
ATOM 759 N N . PHE A 1 91 ? -3.252 -5.268 -13.221 1.00 91.94 91 PHE A N 1
ATOM 760 C CA . PHE A 1 91 ? -4.232 -4.226 -13.499 1.00 91.94 91 PHE A CA 1
ATOM 761 C C . PHE A 1 91 ? -3.742 -3.171 -14.502 1.00 91.94 91 PHE A C 1
ATOM 763 O O . PHE A 1 91 ? -4.447 -2.861 -15.474 1.00 91.94 91 PHE A O 1
ATOM 770 N N . PHE A 1 92 ? -2.553 -2.607 -14.280 1.00 93.12 92 PHE A N 1
ATOM 771 C CA . PHE A 1 92 ? -2.041 -1.469 -15.049 1.00 93.12 92 PHE A CA 1
ATOM 772 C C . PHE A 1 92 ? -1.279 -1.890 -16.307 1.00 93.12 92 PHE A C 1
ATOM 774 O O . PHE A 1 92 ? -1.400 -1.217 -17.329 1.00 93.12 92 PHE A O 1
ATOM 781 N N . VAL A 1 93 ? -0.563 -3.019 -16.271 1.00 94.12 93 VAL A N 1
ATOM 782 C CA . VAL A 1 93 ? 0.236 -3.506 -17.409 1.00 94.12 93 VAL A CA 1
ATOM 783 C C . VAL A 1 93 ? -0.563 -4.497 -18.251 1.00 94.12 93 VAL A C 1
ATOM 785 O O . VAL A 1 93 ? -0.707 -4.310 -19.456 1.00 94.12 93 VAL A O 1
ATOM 788 N N . TYR A 1 94 ? -1.121 -5.542 -17.632 1.00 94.12 94 TYR A N 1
ATOM 789 C CA . TYR A 1 94 ? -1.808 -6.611 -18.371 1.00 94.12 94 TYR A CA 1
ATOM 790 C C .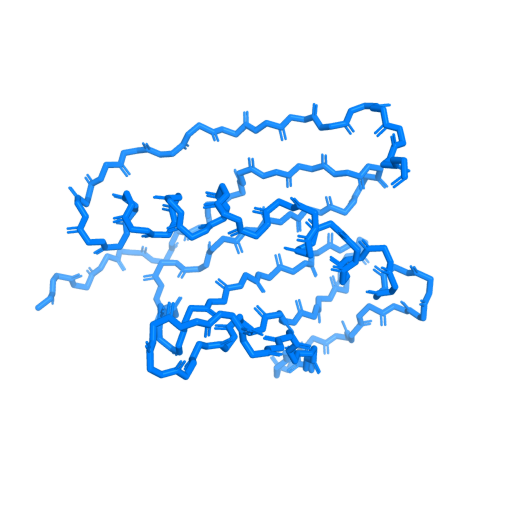 TYR A 1 94 ? -3.285 -6.339 -18.659 1.00 94.12 94 TYR A C 1
ATOM 792 O O . TYR A 1 94 ? -3.897 -7.111 -19.395 1.00 94.12 94 TYR A O 1
ATOM 800 N N . ASN A 1 95 ? -3.865 -5.272 -18.098 1.00 90.19 95 ASN A N 1
ATOM 801 C CA . ASN A 1 95 ? -5.291 -4.956 -18.234 1.00 90.19 95 ASN A CA 1
ATOM 802 C C . ASN A 1 95 ? -6.210 -6.129 -17.832 1.00 90.19 95 ASN A C 1
ATOM 804 O O . ASN A 1 95 ? -7.224 -6.393 -18.476 1.00 90.19 95 ASN A O 1
ATOM 808 N N . LYS A 1 96 ? -5.833 -6.855 -16.775 1.00 90.94 96 LYS A N 1
ATOM 809 C CA . LYS A 1 96 ? -6.618 -7.947 -16.196 1.00 90.94 96 LYS A CA 1
ATOM 810 C C . LYS A 1 96 ? -7.438 -7.448 -15.010 1.00 90.94 96 LYS A C 1
ATOM 812 O O . LYS A 1 96 ? -7.050 -6.505 -14.318 1.00 90.94 96 LYS A O 1
ATOM 817 N N . GLU A 1 97 ? -8.561 -8.112 -14.759 1.00 87.25 97 GLU A N 1
ATOM 818 C CA . GLU A 1 97 ? -9.318 -7.909 -13.527 1.00 87.25 97 GLU A CA 1
ATOM 819 C C . GLU A 1 97 ? -8.532 -8.430 -12.316 1.00 87.25 97 GLU A C 1
ATOM 821 O O . GLU A 1 97 ? -7.831 -9.440 -12.397 1.00 87.25 97 GLU A O 1
ATOM 826 N N . VAL A 1 98 ? -8.660 -7.731 -11.189 1.00 88.69 98 VAL A N 1
ATOM 827 C CA . VAL A 1 98 ? -8.055 -8.108 -9.907 1.00 88.69 98 VAL A CA 1
ATOM 828 C C . VAL A 1 98 ? -9.176 -8.443 -8.936 1.00 88.69 98 VAL A C 1
ATOM 830 O O . VAL A 1 98 ? -10.112 -7.658 -8.777 1.00 88.69 98 VAL A O 1
ATOM 833 N N . GLN A 1 99 ? -9.080 -9.602 -8.288 1.00 85.44 99 GLN A N 1
ATOM 834 C CA . GLN A 1 99 ? -10.056 -10.023 -7.287 1.00 85.44 99 GLN A CA 1
ATOM 835 C C . GLN A 1 99 ? -9.802 -9.342 -5.940 1.00 85.44 99 GLN A C 1
ATOM 837 O O . GLN A 1 99 ? -8.660 -9.073 -5.564 1.00 85.44 99 GLN A O 1
ATOM 842 N N . SER A 1 100 ? -10.888 -9.057 -5.222 1.00 85.06 100 SER A N 1
ATOM 843 C CA . SER A 1 100 ? -10.841 -8.463 -3.890 1.00 85.06 100 SER A CA 1
ATOM 844 C C . SER A 1 100 ? -10.774 -9.518 -2.796 1.00 85.06 100 SER A C 1
ATOM 846 O O . SER A 1 100 ? -11.554 -10.469 -2.808 1.00 85.06 100 SER A O 1
ATOM 848 N N . GLU A 1 101 ? -9.926 -9.284 -1.802 1.00 85.12 101 GLU A N 1
ATOM 849 C CA . GLU A 1 101 ? -9.714 -10.181 -0.671 1.00 85.12 101 GLU A CA 1
ATOM 850 C C . GLU A 1 101 ? -10.022 -9.488 0.665 1.00 85.12 101 GLU A C 1
ATOM 852 O O . GLU A 1 101 ? -9.770 -8.295 0.865 1.00 85.12 101 GLU A O 1
ATOM 857 N N . VAL A 1 102 ? -10.578 -10.248 1.612 1.00 83.50 102 VAL A N 1
ATOM 858 C CA . VAL A 1 102 ? -10.853 -9.781 2.978 1.00 83.50 102 VAL A CA 1
ATOM 859 C C . VAL A 1 102 ? -9.954 -10.537 3.942 1.00 83.50 102 VAL A C 1
ATOM 861 O O . VAL A 1 102 ? -10.086 -11.748 4.112 1.00 83.50 102 VAL A O 1
ATOM 864 N N . ILE A 1 103 ? -9.057 -9.813 4.605 1.00 83.88 103 ILE A N 1
ATOM 865 C CA . ILE A 1 103 ? -8.148 -10.376 5.597 1.00 83.88 103 ILE A CA 1
ATOM 866 C C . ILE A 1 103 ? -8.800 -10.277 6.974 1.00 83.88 103 ILE A C 1
ATOM 868 O O . ILE A 1 103 ? -9.004 -9.192 7.522 1.00 83.88 103 ILE A O 1
ATOM 872 N N . THR A 1 104 ? -9.135 -11.436 7.537 1.00 81.00 104 THR A N 1
ATOM 873 C CA . THR A 1 104 ? -9.821 -11.559 8.835 1.00 81.00 104 THR A CA 1
ATOM 874 C C . THR A 1 104 ? -8.889 -11.962 9.976 1.00 81.00 104 THR A C 1
ATOM 876 O O . THR A 1 104 ? -9.258 -11.855 11.146 1.00 81.00 104 THR A O 1
ATOM 879 N N . LYS A 1 105 ? -7.669 -12.404 9.656 1.00 83.88 105 LYS A N 1
ATOM 880 C CA . LYS A 1 105 ? -6.638 -12.774 10.631 1.00 83.88 105 LYS A CA 1
ATOM 881 C C . LYS A 1 105 ? -5.685 -11.606 10.859 1.00 83.88 105 LYS A C 1
ATOM 883 O O . LYS A 1 105 ? -5.418 -10.832 9.943 1.00 83.88 105 LYS A O 1
ATOM 888 N N . LYS A 1 106 ? -5.179 -11.469 12.087 1.00 83.06 106 LYS A N 1
ATOM 889 C CA . LYS A 1 106 ? -4.091 -10.524 12.365 1.00 83.06 106 LYS A CA 1
ATOM 890 C C . LYS A 1 106 ? -2.845 -10.967 11.605 1.00 83.06 106 LYS A C 1
ATOM 892 O O . LYS A 1 106 ? -2.613 -12.163 11.471 1.00 83.06 106 LYS A O 1
ATOM 897 N N . LEU A 1 107 ? -2.083 -9.990 11.128 1.00 84.62 107 LEU A N 1
ATOM 898 C CA . LEU A 1 1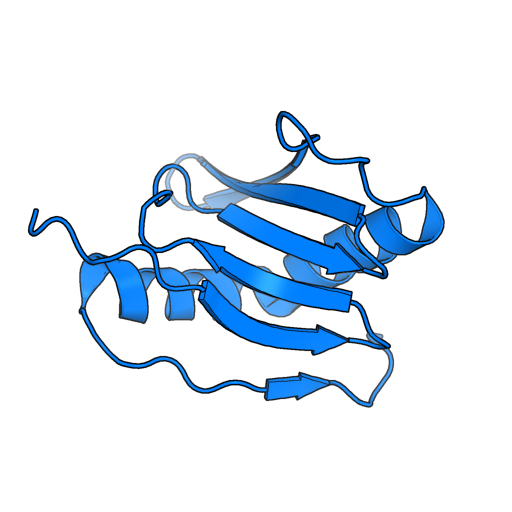07 ? -0.757 -10.249 10.582 1.00 84.62 107 LEU A CA 1
ATOM 899 C C . LEU A 1 107 ? 0.174 -10.634 11.731 1.00 84.62 107 LEU A C 1
ATOM 901 O O . LEU A 1 107 ? 0.126 -9.989 12.789 1.00 84.62 107 LEU A O 1
ATOM 905 N N . ASP A 1 108 ? 0.973 -11.672 11.507 1.00 71.06 108 ASP A N 1
ATOM 906 C CA . ASP A 1 108 ? 1.999 -12.154 12.436 1.00 71.06 108 ASP A CA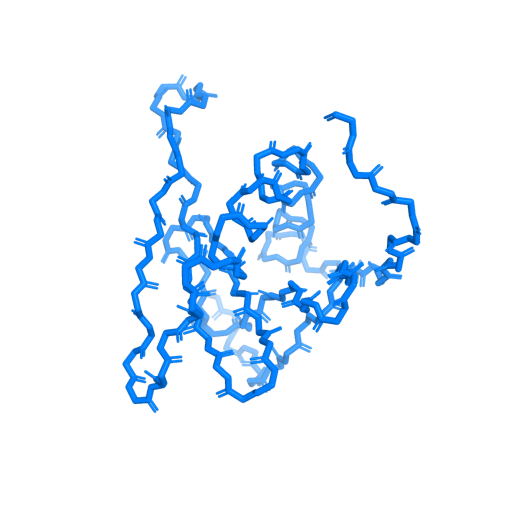 1
ATOM 907 C C . ASP A 1 108 ? 3.228 -11.239 12.450 1.00 71.06 108 ASP A C 1
ATOM 909 O O . ASP A 1 108 ? 3.492 -10.549 11.431 1.00 71.06 108 ASP A O 1
#

Solvent-accessible surface area (backbone atoms only — not comparable to full-atom values): 6412 Å² total; per-residue (Å²): 133,84,87,62,74,87,42,79,46,65,36,38,33,47,92,72,36,38,34,28,41,48,66,80,61,68,82,70,53,58,40,36,40,35,44,95,87,19,27,26,34,40,37,56,42,67,55,99,87,38,86,70,52,74,51,77,44,73,38,93,98,45,52,50,50,53,76,68,56,42,52,51,46,52,51,50,51,63,74,40,39,68,59,52,50,52,49,48,44,35,43,75,71,67,68,40,90,75,77,65,46,78,49,87,68,83,85,132

Mean predicted aligned error: 4.34 Å

Foldseek 3Di:
DDDDPFDWAFAEDDPQWTWTDTLRDQPPQKIWTDHPQAIKIWGFDDDPNHTDAIDIGGDPPGHHDPPVSVVVVRVVCVVCVVVSVVQSCCVNPVVHDHHHDYDPDDDD

Radius of gyration: 13.35 Å; Cα contacts (8 Å, |Δi|>4): 173; chains: 1; bounding box: 31×30×38 Å

Secondary structure (DSSP, 8-state):
-------EEEEEEETTEEEEEETT--SSSEEEEEETTEEEEEEEEEETTEEEEEEEEEPTTSPPPPHHHHHHHHHHHHHTHHHHHHHHIIIIIS------EEE-SPP-

Sequence (108 aa):
MQQRESRLLAFLSYFGLIILFYSNEHEPIHVHGKYQGKESKAEIIFEAGEFKEIRISSVKGKLPLDNKNEKNFKRVVEYYREDIVNKWIAFFVYNKEVQSEVITKKLD

pLDDT: mean 90.77, std 10.45, range [46.34, 98.38]